Protein AF-A0A401QBH9-F1 (afdb_monomer_lite)

Organism: Scyliorhinus torazame (NCBI:txid75743)

Secondary structure (DSSP, 8-state):
--TT-BGGG---SEEEEEEPS-GGG-S--EEEESEEETTSBHHHHHHHTTSS-TT-EEEEEEEEPPPS-B---EETTEEEE-BS--S-EEEEEE----------S------------------------------------------PPPP------PPPPP-----------

pLDDT: mean 71.79, std 22.43, range [34.91, 95.56]

Foldseek 3Di:
DELQDFQLVDPDQKDKDWYAAQSLPDPFAWAADQKTARSGGPQLNCQQNVLDASNIGIKIKGKDAWDQWGPWDGGNNHTHHIDGTHGIIMGIHHPPPPPDVPVPPPPPDPPDPDDDDDDDDDDDDDDDDDDDDDDDDDDDDDDDDDDDDPDDDDDPPDDDDDDDDDDDDDDDD

Ra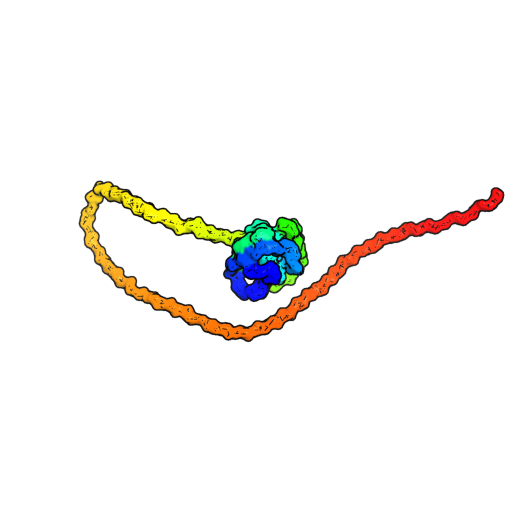dius of gyration: 31.2 Å; chains: 1; bounding box: 127×42×73 Å

InterPro domains:
  IPR004043 LCCL domain [PF03815] (1-90)
  IPR004043 LCCL domain [PS50820] (1-90)
  IPR004043 LCCL domain [SM00603] (1-81)
  IPR036609 LCCL domain superfamily [G3DSA:2.170.130.20] (1-94)
  IPR036609 LCCL domain superfamily [SSF69848] (1-93)
  IPR051957 Cysteine-rich secretory LCCL domain-containing protein [PTHR31331] (1-99)

Sequence (173 aa):
IDCDTRAGKIKVSEFVARCPPGCLGTKQAVWGTDIYASVSSVCGAAIHSGVIDNSGGKIHVRKVPSSSSYKGTFSYGLRSLSLPRWRESFVVSGTKQQKGITYPSILEFLPSRTSRIRTGHFLSPRLRGQQSAFRGPAMSEFPNRDYSPPHAGGHHQKPAIAVQRMGSLGASL

Structure (mmCIF, N/CA/C/O backbone):
data_AF-A0A401QBH9-F1
#
_entry.id   AF-A0A401QBH9-F1
#
loop_
_atom_site.group_PDB
_atom_site.id
_atom_site.type_symbol
_atom_site.label_atom_id
_atom_site.label_alt_id
_atom_site.label_comp_id
_atom_site.label_asym_id
_atom_site.label_entity_id
_atom_site.label_seq_id
_atom_site.pdbx_PDB_ins_code
_atom_site.Cartn_x
_atom_site.Cartn_y
_atom_site.Cartn_z
_atom_site.occupancy
_atom_site.B_iso_or_equiv
_atom_site.auth_seq_id
_atom_site.auth_comp_id
_atom_site.auth_asym_id
_atom_site.auth_atom_id
_atom_site.pdbx_PDB_model_num
ATOM 1 N N . ILE A 1 1 ? -0.403 1.279 12.012 1.00 91.75 1 ILE A N 1
ATOM 2 C CA . ILE A 1 1 ? 0.551 0.250 11.543 1.00 91.75 1 ILE A CA 1
ATOM 3 C C . ILE A 1 1 ? 1.807 0.962 11.085 1.00 91.75 1 ILE A C 1
ATOM 5 O O . ILE A 1 1 ? 1.685 2.089 10.623 1.00 91.75 1 ILE A O 1
ATOM 9 N N . ASP A 1 2 ? 2.969 0.337 11.203 1.00 91.44 2 ASP A N 1
ATOM 10 C CA . ASP A 1 2 ? 4.231 0.924 10.742 1.00 91.44 2 ASP A CA 1
ATOM 11 C C . ASP A 1 2 ? 4.465 0.657 9.255 1.00 91.44 2 ASP A C 1
ATOM 13 O O . ASP A 1 2 ? 3.875 -0.273 8.692 1.00 91.44 2 ASP A O 1
ATOM 17 N N . CYS A 1 3 ? 5.356 1.424 8.623 1.00 90.88 3 CYS A N 1
ATOM 18 C CA . CYS A 1 3 ? 5.686 1.241 7.208 1.00 90.88 3 CYS A CA 1
ATOM 19 C C . CYS A 1 3 ? 6.247 -0.157 6.895 1.00 90.88 3 CYS A C 1
ATOM 21 O O . CYS A 1 3 ? 6.076 -0.649 5.782 1.00 90.88 3 CYS A O 1
ATOM 23 N N . ASP A 1 4 ? 6.872 -0.827 7.868 1.00 89.75 4 ASP A N 1
ATOM 24 C CA . ASP A 1 4 ? 7.396 -2.185 7.703 1.00 89.75 4 ASP A CA 1
ATOM 25 C C . ASP A 1 4 ? 6.338 -3.289 7.887 1.00 89.75 4 ASP A C 1
ATOM 27 O O . ASP A 1 4 ? 6.615 -4.483 7.730 1.00 89.75 4 ASP A O 1
ATOM 31 N N . THR A 1 5 ? 5.102 -2.915 8.229 1.00 91.94 5 THR A N 1
ATOM 32 C CA . THR A 1 5 ? 4.021 -3.875 8.460 1.00 91.94 5 THR A CA 1
ATOM 33 C C . THR A 1 5 ? 3.580 -4.509 7.144 1.00 91.94 5 THR A C 1
ATOM 35 O O . THR A 1 5 ? 3.066 -3.841 6.245 1.00 91.94 5 THR A O 1
ATOM 38 N N . ARG A 1 6 ? 3.739 -5.832 7.053 1.00 92.81 6 ARG A N 1
ATOM 39 C CA . ARG A 1 6 ? 3.281 -6.650 5.921 1.00 92.81 6 ARG A CA 1
ATOM 40 C C . ARG A 1 6 ? 1.833 -7.088 6.107 1.00 92.81 6 ARG A C 1
ATOM 42 O O . ARG A 1 6 ? 1.427 -7.404 7.227 1.00 92.81 6 ARG A O 1
ATOM 49 N N . ALA A 1 7 ? 1.081 -7.203 5.015 1.00 91.88 7 ALA A N 1
ATOM 50 C CA . ALA A 1 7 ? -0.318 -7.637 5.070 1.00 91.88 7 ALA A CA 1
ATOM 51 C C . ALA A 1 7 ? -0.479 -9.069 5.616 1.00 91.88 7 ALA A C 1
ATOM 53 O O . ALA A 1 7 ? -1.456 -9.370 6.296 1.00 91.88 7 ALA A O 1
ATOM 54 N N . GLY A 1 8 ? 0.504 -9.944 5.385 1.00 89.69 8 GLY A N 1
ATOM 55 C CA . GLY A 1 8 ? 0.504 -11.327 5.864 1.00 89.69 8 GLY A CA 1
ATOM 56 C C . GLY A 1 8 ? 0.585 -11.460 7.387 1.00 89.69 8 GLY A C 1
ATOM 57 O O . GLY A 1 8 ? 0.176 -12.484 7.922 1.00 89.69 8 GLY A O 1
ATOM 58 N N . LYS A 1 9 ? 1.048 -10.422 8.106 1.00 90.56 9 LYS A N 1
ATOM 59 C CA . LYS A 1 9 ? 1.027 -10.409 9.581 1.00 90.56 9 LYS A CA 1
ATOM 60 C C . LYS A 1 9 ? -0.382 -10.206 10.145 1.00 90.56 9 LYS A C 1
ATOM 62 O O . LYS A 1 9 ? -0.630 -10.513 11.307 1.00 90.56 9 LYS A O 1
ATOM 67 N N . ILE A 1 10 ? -1.305 -9.683 9.343 1.00 91.38 10 ILE A N 1
ATOM 68 C CA . ILE A 1 10 ? -2.652 -9.319 9.773 1.00 91.38 10 ILE A CA 1
ATOM 69 C C . ILE A 1 10 ? -3.586 -10.458 9.379 1.00 91.38 10 ILE A C 1
ATOM 71 O O . ILE A 1 10 ? -3.659 -10.823 8.211 1.00 91.38 10 ILE A O 1
ATOM 75 N N . LYS A 1 11 ? -4.291 -11.056 10.344 1.00 89.38 11 LYS A N 1
ATOM 76 C CA . LYS A 1 11 ? -5.195 -12.194 10.082 1.00 89.38 11 LYS A CA 1
ATOM 77 C C . LYS A 1 11 ? -6.577 -11.769 9.576 1.00 89.38 11 LYS A C 1
ATOM 79 O O . LYS A 1 11 ? -7.287 -12.583 9.000 1.00 89.38 11 LYS A O 1
ATOM 84 N N . VAL A 1 12 ? -6.942 -10.505 9.772 1.00 91.75 12 VAL A N 1
ATOM 85 C CA . VAL A 1 12 ? -8.239 -9.959 9.361 1.00 91.75 12 VAL A CA 1
ATOM 86 C C . VAL A 1 12 ? -8.312 -9.875 7.834 1.00 91.75 12 VAL A C 1
ATOM 88 O O . VAL A 1 12 ? -7.351 -9.455 7.185 1.00 91.75 12 VAL A O 1
ATOM 91 N N . SER A 1 13 ? -9.442 -10.292 7.260 1.00 90.56 13 SER A N 1
ATOM 92 C CA . SER A 1 13 ? -9.688 -10.265 5.815 1.00 90.56 13 SER A CA 1
ATOM 93 C C . SER A 1 13 ? -9.885 -8.851 5.278 1.00 90.56 13 SER A C 1
ATOM 95 O O . SER A 1 13 ? -9.496 -8.576 4.154 1.00 90.56 13 SER A O 1
ATOM 97 N N . GLU A 1 14 ? -10.453 -7.944 6.059 1.00 94.00 14 GLU A N 1
ATOM 98 C CA . GLU A 1 14 ? -10.733 -6.574 5.644 1.00 94.00 14 GLU A CA 1
ATOM 99 C C . GLU A 1 14 ? -10.583 -5.645 6.845 1.00 94.00 14 GLU A C 1
ATOM 101 O O . GLU A 1 14 ? -11.146 -5.898 7.910 1.00 94.00 14 GLU A O 1
ATOM 106 N N . PHE A 1 15 ? -9.757 -4.611 6.717 1.00 93.75 15 PHE A N 1
ATOM 107 C CA . PHE A 1 15 ? -9.470 -3.703 7.820 1.00 93.75 15 PHE A CA 1
ATOM 108 C C . PHE A 1 15 ? -9.062 -2.318 7.323 1.00 93.75 15 PHE A C 1
ATOM 110 O O . PHE A 1 15 ? -8.496 -2.140 6.243 1.00 93.75 15 PHE A O 1
ATOM 117 N N . VAL A 1 16 ? -9.318 -1.318 8.163 1.00 93.81 16 VAL A N 1
ATOM 118 C CA . VAL A 1 16 ? -8.812 0.039 7.963 1.00 93.81 16 VAL A CA 1
ATOM 119 C C . VAL A 1 16 ? -7.500 0.180 8.715 1.00 93.81 16 VAL A C 1
ATOM 121 O O . VAL A 1 16 ? -7.422 -0.090 9.913 1.00 93.81 16 VAL A O 1
ATOM 124 N N . ALA A 1 17 ? -6.471 0.639 8.016 1.00 93.44 17 ALA A N 1
ATOM 125 C CA . ALA A 1 17 ? -5.169 0.905 8.593 1.00 93.44 17 ALA A CA 1
ATOM 126 C C . ALA A 1 17 ? -4.824 2.387 8.485 1.00 93.44 17 ALA A C 1
ATOM 128 O O . ALA A 1 17 ? -5.291 3.092 7.593 1.00 93.44 17 ALA A O 1
ATOM 129 N N . ARG A 1 18 ? -3.977 2.862 9.397 1.00 94.44 18 ARG A N 1
ATOM 130 C CA . ARG A 1 18 ? -3.378 4.193 9.316 1.00 94.44 18 ARG A CA 1
ATOM 131 C C . ARG A 1 18 ? -1.875 4.052 9.142 1.00 94.44 18 ARG A C 1
ATOM 133 O O . ARG A 1 18 ? -1.235 3.403 9.975 1.00 94.44 18 ARG A O 1
ATOM 140 N N . CYS A 1 19 ? -1.369 4.651 8.072 1.00 93.75 19 CYS A N 1
ATOM 141 C CA . CYS A 1 19 ? 0.040 4.697 7.715 1.00 93.75 19 CYS A CA 1
ATOM 142 C C . CYS A 1 19 ? 0.670 6.014 8.182 1.00 93.75 19 CYS A C 1
ATOM 144 O O . CYS A 1 19 ? 0.043 7.066 7.998 1.00 93.75 19 CYS A O 1
ATOM 146 N N . PRO A 1 20 ? 1.869 5.973 8.787 1.00 94.31 20 PRO A N 1
ATOM 147 C CA . PRO A 1 20 ? 2.629 7.169 9.118 1.00 94.31 20 PRO A CA 1
ATOM 148 C C . PRO A 1 20 ? 3.201 7.830 7.848 1.00 94.31 20 PRO A C 1
ATOM 150 O O . PRO A 1 20 ? 3.248 7.192 6.791 1.00 94.31 20 PRO A O 1
ATOM 153 N N . PRO A 1 21 ? 3.627 9.101 7.933 1.00 92.31 21 PRO A N 1
ATOM 154 C CA . PRO A 1 21 ? 4.395 9.744 6.872 1.00 92.31 21 PRO A CA 1
ATOM 155 C C . PRO A 1 21 ? 5.783 9.1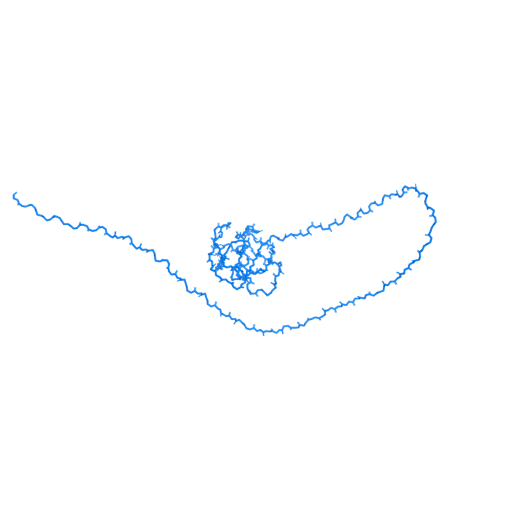02 6.711 1.00 92.31 21 PRO A C 1
ATOM 157 O O . PRO A 1 21 ? 6.325 8.529 7.655 1.00 92.31 21 PRO A O 1
ATOM 160 N N . GLY A 1 22 ? 6.388 9.243 5.529 1.00 90.31 22 GLY A N 1
ATOM 161 C CA . GLY A 1 22 ? 7.778 8.849 5.271 1.00 90.31 22 GLY A CA 1
ATOM 162 C C . GLY A 1 22 ? 7.985 7.397 4.829 1.00 90.31 22 GLY A C 1
ATOM 163 O O . GLY A 1 22 ? 9.103 6.894 4.913 1.00 90.31 22 GLY A O 1
ATOM 164 N N . CYS A 1 23 ? 6.949 6.702 4.348 1.00 89.44 23 CYS A N 1
ATOM 165 C CA . CYS A 1 23 ? 7.070 5.289 3.975 1.00 89.44 23 CYS A CA 1
ATOM 166 C C . CYS A 1 23 ? 7.723 5.023 2.601 1.00 89.44 23 CYS A C 1
ATOM 168 O O . CYS A 1 23 ? 8.045 3.869 2.307 1.00 89.44 23 CYS A O 1
ATOM 170 N N . LEU A 1 24 ? 7.939 6.047 1.765 1.00 85.25 24 LEU A N 1
ATOM 171 C CA . LEU A 1 24 ? 8.422 5.887 0.383 1.00 85.25 24 LEU A CA 1
ATOM 172 C C . LEU A 1 24 ? 9.858 5.330 0.281 1.00 85.25 24 LEU A C 1
ATOM 174 O O . LEU A 1 24 ? 10.188 4.656 -0.688 1.00 85.25 24 LEU A O 1
ATOM 178 N N . GLY A 1 25 ? 10.701 5.562 1.292 1.00 74.62 25 GLY A N 1
ATOM 179 C CA . GLY A 1 25 ? 12.097 5.098 1.336 1.00 74.62 25 GLY A CA 1
ATOM 180 C C . GLY A 1 25 ? 12.340 3.869 2.219 1.00 74.62 25 GLY A C 1
ATOM 181 O O . GLY A 1 25 ? 13.471 3.626 2.637 1.00 74.62 25 GLY A O 1
ATOM 182 N N . THR A 1 26 ? 11.291 3.136 2.590 1.00 76.44 26 THR A N 1
ATOM 183 C CA . THR A 1 26 ? 11.414 2.049 3.574 1.00 76.44 26 THR A CA 1
ATOM 184 C C . THR A 1 26 ? 12.009 0.783 2.967 1.00 76.44 26 THR A C 1
ATOM 186 O O . THR A 1 26 ? 11.910 0.533 1.769 1.00 76.44 26 THR A O 1
ATOM 189 N N . LYS A 1 27 ? 12.657 -0.038 3.804 1.00 74.00 27 LYS A N 1
ATOM 190 C CA . LYS A 1 27 ? 13.385 -1.237 3.354 1.00 74.00 27 LYS A CA 1
ATOM 191 C C . LYS A 1 27 ? 12.468 -2.378 2.891 1.00 74.00 27 LYS A C 1
ATOM 193 O O . LYS A 1 27 ? 12.969 -3.367 2.358 1.00 74.00 27 LYS A O 1
ATOM 198 N N . GLN A 1 28 ? 11.152 -2.291 3.105 1.00 82.50 28 GLN A N 1
ATOM 199 C CA . GLN A 1 28 ? 10.234 -3.332 2.645 1.00 82.50 28 GLN A CA 1
ATOM 200 C C . GLN A 1 28 ? 9.917 -3.171 1.164 1.00 82.50 28 GLN A C 1
ATOM 202 O O . GLN A 1 28 ? 9.404 -2.143 0.729 1.00 82.50 28 GLN A O 1
ATOM 207 N N . ALA A 1 29 ? 10.133 -4.241 0.409 1.00 88.00 29 ALA A N 1
ATOM 208 C CA . ALA A 1 29 ? 9.699 -4.299 -0.973 1.00 88.00 29 ALA A CA 1
ATOM 209 C C . ALA A 1 29 ? 8.166 -4.414 -1.087 1.00 88.00 29 ALA A C 1
ATOM 211 O O . ALA A 1 29 ? 7.456 -4.869 -0.182 1.00 88.00 29 ALA A O 1
ATOM 212 N N . VAL A 1 30 ? 7.666 -3.979 -2.239 1.00 93.50 30 VAL A N 1
ATOM 213 C CA . VAL A 1 30 ? 6.272 -4.114 -2.662 1.00 93.50 30 VAL A CA 1
ATOM 214 C C . VAL A 1 30 ? 6.256 -5.063 -3.855 1.00 93.50 30 VAL A C 1
ATOM 216 O O . VAL A 1 30 ? 7.077 -4.921 -4.757 1.00 93.50 30 VAL A O 1
ATOM 219 N N . TRP A 1 31 ? 5.347 -6.035 -3.869 1.00 93.75 31 TRP A N 1
ATOM 220 C CA . TRP A 1 31 ? 5.226 -7.012 -4.950 1.00 93.75 31 TRP A CA 1
ATOM 221 C C . TRP A 1 31 ? 3.828 -6.969 -5.559 1.00 93.75 31 TRP A C 1
ATOM 223 O O . TRP A 1 31 ? 2.835 -7.178 -4.856 1.00 93.75 31 TRP A O 1
ATOM 233 N N . GLY A 1 32 ? 3.772 -6.755 -6.872 1.00 93.06 32 GLY A N 1
ATOM 234 C CA . GLY A 1 32 ? 2.531 -6.615 -7.630 1.00 93.06 32 GLY A CA 1
ATOM 235 C C . GLY A 1 32 ? 2.054 -5.177 -7.825 1.00 93.06 32 GLY A C 1
ATOM 236 O O . GLY A 1 32 ? 2.599 -4.233 -7.257 1.00 93.06 32 GLY A O 1
ATOM 237 N N . THR A 1 33 ? 1.020 -5.055 -8.654 1.00 93.75 33 THR A N 1
ATOM 238 C CA . THR A 1 33 ? 0.350 -3.816 -9.067 1.00 93.75 33 THR A CA 1
ATOM 239 C C . THR A 1 33 ? -1.143 -4.093 -9.064 1.00 93.75 33 THR A C 1
ATOM 241 O O . THR A 1 33 ? -1.543 -5.160 -9.533 1.00 93.75 33 THR A O 1
ATOM 244 N N . ASP A 1 34 ? -1.940 -3.172 -8.516 1.00 91.38 34 ASP A N 1
ATOM 245 C CA . ASP A 1 34 ? -3.379 -3.309 -8.214 1.00 91.38 34 ASP A CA 1
ATOM 246 C C . ASP A 1 34 ? -3.701 -4.404 -7.184 1.00 91.38 34 ASP A C 1
ATOM 248 O O . ASP A 1 34 ? -4.288 -4.143 -6.130 1.00 91.38 34 ASP A O 1
ATOM 252 N N . ILE A 1 35 ? -3.261 -5.629 -7.461 1.00 94.19 35 ILE A N 1
ATOM 253 C CA . ILE A 1 35 ? -3.270 -6.774 -6.563 1.00 94.19 35 ILE A CA 1
ATOM 254 C C . ILE A 1 35 ? -1.850 -6.965 -6.032 1.00 94.19 35 ILE A C 1
ATOM 256 O O . ILE A 1 35 ? -0.913 -7.232 -6.786 1.00 94.19 35 ILE A O 1
ATOM 260 N N . TYR A 1 36 ? -1.702 -6.871 -4.716 1.00 94.75 36 TYR A N 1
ATOM 261 C CA . TYR A 1 36 ? -0.421 -6.979 -4.029 1.00 94.75 36 TYR A CA 1
ATOM 262 C C . TYR A 1 36 ? -0.308 -8.316 -3.301 1.00 94.75 36 TYR A C 1
ATOM 264 O O . TYR A 1 36 ? -1.274 -8.814 -2.720 1.00 94.75 36 TYR A O 1
ATOM 272 N N . ALA A 1 37 ? 0.880 -8.914 -3.301 1.00 95.06 37 ALA A N 1
ATOM 273 C CA . ALA A 1 37 ? 1.132 -10.139 -2.542 1.00 95.06 37 ALA A CA 1
ATOM 274 C C . ALA A 1 37 ? 1.197 -9.831 -1.040 1.00 95.06 37 ALA A C 1
ATOM 276 O O . ALA A 1 37 ? 1.779 -8.817 -0.662 1.00 95.06 37 ALA A O 1
ATOM 277 N N . SER A 1 38 ? 0.688 -10.710 -0.168 1.00 93.88 38 SER A N 1
ATOM 278 C CA . SER A 1 38 ? 0.612 -10.463 1.287 1.00 93.88 38 SER A CA 1
ATOM 279 C C . SER A 1 38 ? 1.957 -10.214 1.983 1.00 93.88 38 SER A C 1
ATOM 281 O O . SER A 1 38 ? 1.997 -9.659 3.080 1.00 93.88 38 SER A O 1
ATOM 283 N N . VAL A 1 39 ? 3.069 -10.578 1.346 1.00 91.62 39 VAL A N 1
ATOM 284 C CA . VAL A 1 39 ? 4.428 -10.263 1.810 1.00 91.62 39 VAL A CA 1
ATOM 285 C C . VAL A 1 39 ? 4.799 -8.782 1.651 1.00 91.62 39 VAL A C 1
ATOM 287 O O . VAL A 1 39 ? 5.708 -8.312 2.330 1.00 91.62 39 VAL A O 1
ATOM 290 N N . SER A 1 40 ? 4.071 -8.028 0.826 1.00 93.19 40 SER A N 1
ATOM 291 C CA . SER A 1 40 ? 4.292 -6.596 0.597 1.00 93.19 40 SER A CA 1
ATOM 292 C C . SER A 1 40 ? 3.974 -5.748 1.826 1.00 93.19 40 SER A C 1
ATOM 294 O O . SER A 1 40 ? 3.066 -6.068 2.604 1.00 93.19 40 SER A O 1
ATOM 296 N N . SER A 1 41 ? 4.683 -4.623 1.962 1.00 93.62 41 SER A N 1
ATOM 297 C CA . SER A 1 41 ? 4.301 -3.563 2.902 1.00 93.62 41 SER A CA 1
ATOM 298 C C . SER A 1 41 ? 2.924 -3.003 2.548 1.00 93.62 41 SER A C 1
ATOM 300 O O . SER A 1 41 ? 2.661 -2.650 1.398 1.00 93.62 41 SER A O 1
ATOM 302 N N . VAL A 1 42 ? 2.057 -2.884 3.556 1.00 94.62 42 VAL A N 1
ATOM 303 C CA . VAL A 1 42 ? 0.705 -2.336 3.395 1.00 94.62 42 VAL A CA 1
ATOM 304 C C . VAL A 1 42 ? 0.758 -0.856 2.997 1.00 94.62 42 VAL A C 1
ATOM 306 O O . VAL A 1 42 ? 0.056 -0.434 2.082 1.00 94.62 42 VAL A O 1
ATOM 309 N N . CYS A 1 43 ? 1.609 -0.071 3.661 1.00 94.38 43 CYS A N 1
ATOM 310 C CA . CYS A 1 43 ? 1.737 1.361 3.392 1.00 94.38 43 CYS A CA 1
ATOM 311 C C . CYS A 1 43 ? 2.464 1.634 2.074 1.00 94.38 43 CYS A C 1
ATOM 313 O O . CYS A 1 43 ? 2.053 2.517 1.326 1.00 94.38 43 CYS A O 1
ATOM 315 N N . GLY A 1 44 ? 3.489 0.837 1.752 1.00 94.00 44 GLY A N 1
ATOM 316 C CA . GLY A 1 44 ? 4.162 0.914 0.455 1.00 94.00 44 GLY A CA 1
ATOM 317 C C . GLY A 1 44 ? 3.212 0.600 -0.702 1.00 94.00 44 GLY A C 1
ATOM 318 O O . GLY A 1 44 ? 3.170 1.344 -1.676 1.00 94.00 44 GLY A O 1
ATOM 319 N N . ALA A 1 45 ? 2.386 -0.443 -0.574 1.00 94.81 45 ALA A N 1
ATOM 320 C CA . ALA A 1 45 ? 1.365 -0.768 -1.571 1.00 94.81 45 ALA A CA 1
ATOM 321 C C . ALA A 1 45 ? 0.346 0.369 -1.748 1.00 94.81 45 ALA A C 1
ATOM 323 O O . ALA A 1 45 ? -0.017 0.703 -2.873 1.00 94.81 45 ALA A O 1
ATOM 324 N N . ALA A 1 46 ? -0.076 1.001 -0.650 1.00 94.94 46 ALA A N 1
ATOM 325 C CA . ALA A 1 46 ? -1.019 2.110 -0.702 1.00 94.94 46 ALA A CA 1
ATOM 326 C C . ALA A 1 46 ? -0.467 3.329 -1.456 1.00 94.94 46 ALA A C 1
ATOM 328 O O . ALA A 1 46 ? -1.166 3.884 -2.306 1.00 94.94 46 ALA A O 1
ATOM 329 N N . ILE A 1 47 ? 0.790 3.699 -1.194 1.00 94.38 47 ILE A N 1
ATOM 330 C CA . ILE A 1 47 ? 1.465 4.785 -1.914 1.00 94.38 47 ILE A CA 1
ATOM 331 C C . ILE A 1 47 ? 1.690 4.397 -3.377 1.00 94.38 47 ILE A C 1
ATOM 333 O O . ILE A 1 47 ? 1.389 5.183 -4.265 1.00 94.38 47 ILE A O 1
ATOM 337 N N . HIS A 1 48 ? 2.127 3.164 -3.652 1.00 94.69 48 HIS A N 1
ATOM 338 C CA . HIS A 1 48 ? 2.307 2.669 -5.021 1.00 94.69 48 HIS A CA 1
ATOM 339 C C . HIS A 1 48 ? 1.004 2.706 -5.838 1.00 94.69 48 HIS A C 1
ATOM 341 O O . HIS A 1 48 ? 1.039 2.990 -7.029 1.00 94.69 48 HIS A O 1
ATOM 347 N N . SER A 1 49 ? -0.151 2.455 -5.211 1.00 93.56 49 SER A N 1
ATOM 348 C CA . SER A 1 49 ? -1.469 2.600 -5.851 1.00 93.56 49 SER A CA 1
ATOM 349 C C . SER A 1 49 ? -1.981 4.044 -5.946 1.00 93.56 49 SER A C 1
ATOM 351 O O . SER A 1 49 ? -3.056 4.260 -6.495 1.00 93.56 49 SER A O 1
ATOM 353 N N . GLY A 1 50 ? -1.273 5.023 -5.374 1.00 93.19 50 GLY A N 1
ATOM 354 C CA . GLY A 1 50 ? -1.720 6.418 -5.317 1.00 93.19 50 GLY A CA 1
ATOM 355 C C . GLY A 1 50 ? -2.913 6.663 -4.387 1.00 93.19 50 GLY A C 1
ATOM 356 O O . GLY A 1 50 ? -3.573 7.691 -4.490 1.00 93.19 50 GLY A O 1
ATOM 357 N N . VAL A 1 51 ? -3.225 5.725 -3.486 1.00 94.31 51 VAL A N 1
ATOM 358 C CA . VAL A 1 51 ? -4.330 5.869 -2.520 1.00 94.31 51 VAL A CA 1
ATOM 359 C C . VAL A 1 51 ? -3.987 6.895 -1.437 1.00 94.31 51 VAL A C 1
ATOM 361 O O . VAL A 1 51 ? -4.871 7.587 -0.932 1.00 94.31 51 VAL A O 1
ATOM 364 N N . ILE A 1 52 ? -2.711 6.959 -1.061 1.00 93.44 52 ILE A N 1
ATOM 365 C CA . ILE A 1 52 ? -2.141 7.948 -0.143 1.00 93.44 52 ILE A CA 1
ATOM 366 C C . ILE A 1 52 ? -0.788 8.408 -0.681 1.00 93.44 52 ILE A C 1
ATOM 368 O O . ILE A 1 52 ? -0.127 7.669 -1.404 1.00 93.44 52 ILE A O 1
ATOM 372 N N . ASP A 1 53 ? -0.346 9.586 -0.260 1.00 92.25 53 ASP A N 1
ATOM 373 C CA . ASP A 1 53 ? 0.997 10.084 -0.546 1.00 92.25 53 ASP A CA 1
ATOM 374 C C . ASP A 1 53 ? 1.996 9.687 0.554 1.00 92.25 53 ASP A C 1
ATOM 376 O O . ASP A 1 53 ? 1.657 9.071 1.570 1.00 92.25 53 ASP A O 1
ATOM 380 N N . ASN A 1 54 ? 3.251 10.120 0.406 1.00 92.25 54 ASN A N 1
ATOM 381 C CA . ASN A 1 54 ? 4.284 9.970 1.436 1.00 92.25 54 ASN A CA 1
ATOM 382 C C . ASN A 1 54 ? 3.979 10.745 2.741 1.00 92.25 54 ASN A C 1
ATOM 384 O O . ASN A 1 54 ? 4.702 10.602 3.724 1.00 92.25 54 ASN A O 1
ATOM 388 N N . SER A 1 55 ? 2.914 11.549 2.784 1.00 91.88 55 SER A N 1
ATOM 389 C CA . SER A 1 55 ? 2.380 12.162 4.008 1.00 91.88 55 SER A CA 1
ATOM 390 C C . SER A 1 55 ? 1.637 11.162 4.911 1.00 91.88 55 SER A C 1
ATOM 392 O O . SER A 1 55 ? 1.337 11.473 6.065 1.00 91.88 55 SER A O 1
ATOM 394 N N . GLY A 1 56 ? 1.376 9.946 4.421 1.00 91.50 56 GLY A N 1
ATOM 395 C CA . GLY A 1 56 ? 0.617 8.928 5.137 1.00 91.50 56 GLY A CA 1
ATOM 396 C C . GLY A 1 56 ? -0.893 9.157 5.045 1.00 91.50 56 GLY A C 1
ATOM 397 O O . GLY A 1 56 ? -1.386 9.992 4.291 1.00 91.50 56 GLY A O 1
ATOM 398 N N . GLY A 1 57 ? -1.668 8.385 5.808 1.00 93.44 57 GLY A N 1
ATOM 399 C CA . GLY A 1 57 ? -3.127 8.486 5.753 1.00 93.44 57 GLY A CA 1
ATOM 400 C C . GLY A 1 57 ? -3.866 7.238 6.212 1.00 93.44 57 GLY A C 1
ATOM 401 O O . GLY A 1 57 ? -3.264 6.253 6.644 1.00 93.44 57 GLY A O 1
ATOM 402 N N . LYS A 1 58 ? -5.200 7.299 6.150 1.00 94.44 58 LYS A N 1
ATOM 403 C CA . LYS A 1 58 ? -6.068 6.142 6.390 1.00 94.44 58 LYS A CA 1
ATOM 404 C C . LYS A 1 58 ? -6.328 5.428 5.071 1.00 94.44 58 LYS A C 1
ATOM 406 O O . LYS A 1 58 ? -6.703 6.057 4.087 1.00 94.44 58 LYS A O 1
ATOM 411 N N . ILE A 1 59 ? -6.181 4.115 5.089 1.00 95.12 59 ILE A N 1
ATOM 412 C CA . ILE A 1 59 ? -6.342 3.248 3.927 1.00 95.12 59 ILE A CA 1
ATOM 413 C C . ILE A 1 59 ? -7.242 2.081 4.284 1.00 95.12 59 ILE A C 1
ATOM 415 O O . ILE A 1 59 ? -7.310 1.657 5.439 1.00 95.12 59 ILE A O 1
ATOM 419 N N . HIS A 1 60 ? -7.932 1.566 3.282 1.00 95.12 60 HIS A N 1
ATOM 420 C CA . HIS A 1 60 ? -8.773 0.399 3.407 1.00 95.12 60 HIS A CA 1
ATOM 421 C C . HIS A 1 60 ? -8.102 -0.776 2.697 1.00 95.12 60 HIS A C 1
ATOM 423 O O . HIS A 1 60 ? -7.750 -0.678 1.522 1.00 95.12 60 HIS A O 1
ATOM 429 N N . VAL A 1 61 ? -7.891 -1.872 3.421 1.00 95.56 61 VAL A N 1
ATOM 430 C CA . VAL A 1 61 ? -7.151 -3.038 2.939 1.00 95.56 61 VAL A CA 1
ATOM 431 C C . VAL A 1 61 ? -8.073 -4.238 2.969 1.00 95.56 61 VAL A C 1
ATOM 433 O O . VAL A 1 61 ? -8.675 -4.534 3.999 1.00 95.56 61 VAL A O 1
ATOM 436 N N . ARG A 1 62 ? -8.142 -4.957 1.850 1.00 95.19 62 ARG A N 1
ATOM 437 C CA . ARG A 1 62 ? -8.950 -6.167 1.724 1.00 95.19 62 ARG A CA 1
ATOM 438 C C . ARG A 1 62 ? -8.108 -7.297 1.159 1.00 95.19 62 ARG A C 1
ATOM 440 O O . ARG A 1 62 ? -7.532 -7.175 0.081 1.00 95.19 62 ARG A O 1
ATOM 447 N N . LYS A 1 63 ? -8.038 -8.406 1.883 1.00 94.25 63 LYS A N 1
ATOM 448 C CA . LYS A 1 63 ? -7.458 -9.663 1.427 1.00 94.25 63 LYS A CA 1
ATOM 449 C C . LYS A 1 63 ? -8.332 -10.262 0.337 1.00 94.25 63 LYS A C 1
ATOM 451 O O . LYS A 1 63 ? -9.558 -10.264 0.427 1.00 94.25 63 LYS A O 1
ATOM 456 N N . VAL A 1 64 ? -7.681 -10.772 -0.696 1.00 94.38 64 VAL A N 1
ATOM 457 C CA . VAL A 1 64 ? -8.321 -11.395 -1.854 1.00 94.38 64 VAL A CA 1
ATOM 458 C C . VAL A 1 64 ? -7.630 -12.725 -2.164 1.00 94.38 64 VAL A C 1
ATOM 460 O O . VAL A 1 64 ? -6.517 -12.964 -1.677 1.00 94.38 64 VAL A O 1
ATOM 463 N N . PRO A 1 65 ? -8.267 -13.611 -2.950 1.00 91.44 65 PRO A N 1
ATOM 464 C CA . PRO A 1 65 ? -7.631 -14.842 -3.398 1.00 91.44 65 PRO A CA 1
ATOM 465 C C . PRO A 1 65 ? -6.274 -14.585 -4.067 1.00 91.44 65 PRO A C 1
ATOM 467 O O . PRO A 1 65 ? -6.019 -13.513 -4.628 1.00 91.44 65 PRO A O 1
ATOM 470 N N . SER A 1 66 ? -5.381 -15.568 -3.989 1.00 89.75 66 SER A N 1
ATOM 471 C CA . SER A 1 66 ?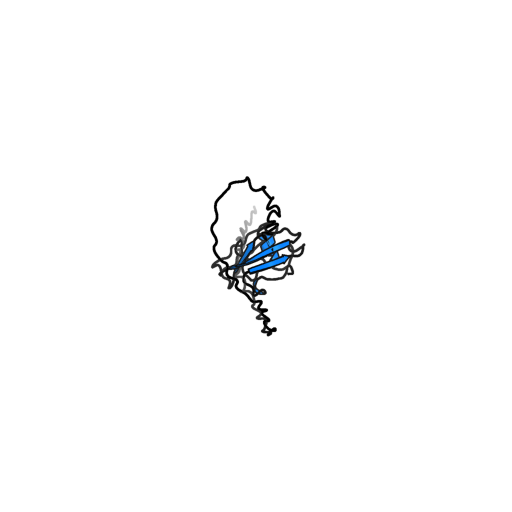 -4.060 -15.476 -4.608 1.00 89.75 66 SER A CA 1
ATOM 472 C C . SER A 1 66 ? -4.150 -15.279 -6.122 1.00 89.75 66 SER A C 1
ATOM 474 O O . SER A 1 66 ? -5.014 -15.847 -6.788 1.00 89.75 66 SER A O 1
ATOM 476 N N . SER A 1 67 ? -3.234 -14.473 -6.663 1.00 87.38 67 SER A N 1
ATOM 477 C CA . SER A 1 67 ? -3.044 -14.358 -8.109 1.00 87.38 67 SER A CA 1
ATOM 478 C C . SER A 1 67 ? -2.032 -15.399 -8.587 1.00 87.38 67 SER A C 1
ATOM 480 O O . SER A 1 67 ? -1.134 -15.810 -7.846 1.00 87.38 67 SER A O 1
ATOM 482 N N . SER A 1 68 ? -2.170 -15.831 -9.839 1.00 87.19 68 SER A N 1
ATOM 483 C CA . SER A 1 68 ? -1.229 -16.742 -10.498 1.00 87.19 68 SER A CA 1
ATOM 484 C C . SER A 1 68 ? 0.091 -16.070 -10.888 1.00 87.19 68 SER A C 1
ATOM 486 O O . SER A 1 68 ? 1.081 -16.779 -11.050 1.00 87.19 68 SER A O 1
ATOM 488 N N . SER A 1 69 ? 0.077 -14.743 -11.056 1.00 89.25 69 SER A N 1
ATOM 489 C CA . SER A 1 69 ? 1.206 -13.882 -11.422 1.00 89.25 69 SER A CA 1
ATOM 490 C C . SER A 1 69 ? 0.983 -12.464 -10.891 1.00 89.25 69 SER A C 1
ATOM 492 O O . SER A 1 69 ? -0.139 -11.950 -10.933 1.00 89.25 69 SER A O 1
ATOM 494 N N . TYR A 1 70 ? 2.046 -11.826 -10.403 1.00 92.06 70 TYR A N 1
ATOM 495 C CA . TYR A 1 70 ? 2.073 -10.423 -9.994 1.00 92.06 70 TYR A CA 1
ATOM 496 C C . TYR A 1 70 ? 3.068 -9.666 -10.871 1.00 92.06 70 TYR A C 1
ATOM 498 O O . TYR A 1 70 ? 4.245 -10.026 -10.947 1.00 92.06 70 TYR A O 1
ATOM 506 N N . LYS A 1 71 ? 2.607 -8.584 -11.499 1.00 93.00 71 LYS A N 1
ATOM 507 C CA . LYS A 1 71 ? 3.442 -7.696 -12.310 1.00 93.00 71 LYS A CA 1
ATOM 508 C C . LYS A 1 71 ? 3.951 -6.537 -11.454 1.00 93.00 71 LYS A C 1
ATOM 510 O O . LYS A 1 71 ? 3.148 -5.856 -10.822 1.00 93.00 71 LYS A O 1
ATOM 515 N N . GLY A 1 72 ? 5.261 -6.315 -11.442 1.00 92.62 72 GLY A N 1
ATOM 516 C CA . GLY A 1 72 ? 5.869 -5.123 -10.854 1.00 92.62 72 GLY A CA 1
ATOM 517 C C . GLY A 1 72 ? 5.870 -3.946 -11.829 1.00 92.62 72 GLY A C 1
ATOM 518 O O . GLY A 1 72 ? 6.134 -4.120 -13.021 1.00 92.62 72 GLY A O 1
ATOM 519 N N . THR A 1 73 ? 5.595 -2.751 -11.319 1.00 93.38 73 THR A N 1
ATOM 520 C CA . THR A 1 73 ? 5.657 -1.469 -12.029 1.00 93.38 73 THR A CA 1
ATOM 521 C C . THR A 1 73 ? 6.330 -0.401 -11.166 1.00 93.38 73 THR A C 1
ATOM 523 O O . THR A 1 73 ? 6.641 -0.609 -9.995 1.00 93.38 73 THR A O 1
ATOM 526 N N . PHE A 1 74 ? 6.597 0.764 -11.753 1.00 91.38 74 PHE A N 1
ATOM 527 C CA . PHE A 1 74 ? 7.024 1.946 -11.013 1.00 91.38 74 PHE A CA 1
ATOM 528 C C . PHE A 1 74 ? 5.896 2.973 -11.035 1.00 91.38 74 PHE A C 1
ATOM 530 O O . PHE A 1 74 ? 5.429 3.353 -12.109 1.00 91.38 74 PHE A O 1
ATOM 537 N N . SER A 1 75 ? 5.416 3.386 -9.867 1.00 90.25 75 SER A N 1
ATOM 538 C CA . SER A 1 75 ? 4.276 4.297 -9.736 1.00 90.25 75 SER A CA 1
ATOM 539 C C . SER A 1 75 ? 4.401 5.117 -8.454 1.00 90.25 75 SER A C 1
ATOM 541 O O . SER A 1 75 ? 4.860 4.609 -7.433 1.00 90.25 75 SER A O 1
ATOM 543 N N . TYR A 1 76 ? 4.039 6.404 -8.524 1.00 89.62 76 TYR A N 1
ATOM 544 C CA . TYR A 1 76 ? 4.068 7.346 -7.390 1.00 89.62 76 TYR A CA 1
ATOM 545 C C . TYR A 1 76 ? 5.397 7.346 -6.605 1.00 89.62 76 TYR A C 1
ATOM 547 O O . TYR A 1 76 ? 5.422 7.409 -5.379 1.00 89.62 76 TYR A O 1
ATOM 555 N N . GLY A 1 77 ? 6.524 7.235 -7.318 1.00 86.81 77 GLY A N 1
ATOM 556 C CA . GLY A 1 77 ? 7.865 7.230 -6.721 1.00 86.81 77 GLY A CA 1
ATOM 557 C C . GLY A 1 77 ? 8.272 5.918 -6.035 1.00 86.81 77 GLY A C 1
ATOM 558 O O . GLY A 1 77 ? 9.380 5.836 -5.510 1.00 86.81 77 GLY A O 1
ATOM 559 N N . LEU A 1 78 ? 7.426 4.883 -6.064 1.00 90.31 78 LEU A N 1
ATOM 560 C CA . LEU A 1 78 ? 7.708 3.549 -5.535 1.00 90.31 78 LEU A CA 1
ATOM 561 C C . LEU A 1 78 ? 7.837 2.519 -6.655 1.00 90.31 78 LEU A C 1
ATOM 563 O O . LEU A 1 78 ? 7.071 2.512 -7.618 1.00 90.31 78 LEU A O 1
ATOM 567 N N . ARG A 1 79 ? 8.799 1.603 -6.504 1.00 90.69 79 ARG A N 1
ATOM 568 C CA . ARG A 1 79 ? 8.991 0.470 -7.417 1.00 90.69 79 ARG A CA 1
ATOM 569 C C . ARG A 1 79 ? 8.453 -0.807 -6.793 1.00 90.69 79 ARG A C 1
ATOM 571 O O . ARG A 1 79 ? 8.982 -1.253 -5.775 1.00 90.69 79 ARG A O 1
ATOM 578 N N . SER A 1 80 ? 7.458 -1.414 -7.426 1.00 92.81 80 SER A N 1
ATOM 579 C CA . SER A 1 80 ? 7.041 -2.776 -7.119 1.00 92.81 80 SER A CA 1
ATOM 580 C C . SER A 1 80 ? 7.800 -3.798 -7.972 1.00 92.81 80 SER A C 1
ATOM 582 O O . SER A 1 80 ? 8.310 -3.504 -9.055 1.00 92.81 80 SER A O 1
ATOM 584 N N . LEU A 1 81 ? 7.915 -5.017 -7.452 1.00 92.94 81 LEU A N 1
ATOM 585 C CA . LEU A 1 81 ? 8.588 -6.142 -8.092 1.00 92.94 81 LEU A CA 1
ATOM 586 C C . LEU A 1 81 ? 7.570 -7.169 -8.587 1.00 92.94 81 LEU A C 1
ATOM 588 O O . LEU A 1 81 ? 6.496 -7.342 -8.006 1.00 92.94 81 LEU A O 1
ATOM 592 N N . SER A 1 82 ? 7.931 -7.877 -9.652 1.00 92.50 82 SER A N 1
ATOM 593 C CA . SER A 1 82 ? 7.148 -9.013 -10.129 1.00 92.50 82 SER A CA 1
ATOM 594 C C . SER A 1 82 ? 7.361 -10.226 -9.222 1.00 92.50 82 SER A C 1
ATOM 596 O O . SER A 1 82 ? 8.463 -10.455 -8.722 1.00 92.50 82 SER A O 1
ATOM 598 N N . LEU A 1 83 ? 6.311 -11.018 -9.022 1.00 89.88 83 LEU A N 1
ATOM 599 C CA . LEU A 1 83 ? 6.338 -12.242 -8.223 1.00 89.88 83 LEU A CA 1
ATOM 600 C C . LEU A 1 83 ? 5.511 -13.307 -8.955 1.00 89.88 83 LEU A C 1
ATOM 602 O O . LEU A 1 83 ? 4.422 -12.977 -9.417 1.00 89.88 83 LEU A O 1
ATOM 606 N N . PRO A 1 84 ? 5.985 -14.559 -9.089 1.00 86.94 84 PRO A N 1
ATOM 607 C CA . PRO A 1 84 ? 5.248 -15.590 -9.808 1.00 86.94 84 PRO A CA 1
ATOM 608 C C . PRO A 1 84 ? 3.982 -15.973 -9.039 1.00 86.94 84 PRO A C 1
ATOM 610 O O . PRO A 1 84 ? 2.913 -15.462 -9.322 1.00 86.94 84 PRO A O 1
ATOM 613 N N . ARG A 1 85 ? 4.068 -16.809 -8.004 1.00 87.25 85 ARG A N 1
ATOM 614 C CA . ARG A 1 85 ? 2.881 -17.252 -7.265 1.00 87.25 85 ARG A CA 1
ATOM 615 C C . ARG A 1 85 ? 3.052 -16.997 -5.777 1.00 87.25 85 ARG A C 1
ATOM 617 O O . ARG A 1 85 ? 4.128 -17.228 -5.229 1.00 87.25 85 ARG A O 1
ATOM 624 N N . TRP A 1 86 ? 1.989 -16.537 -5.121 1.00 90.00 86 TRP A N 1
ATOM 625 C CA . TRP A 1 86 ? 1.991 -16.278 -3.682 1.00 90.00 86 TRP A CA 1
ATOM 626 C C . TRP A 1 86 ? 0.730 -16.817 -3.010 1.00 90.00 86 TRP A C 1
ATOM 628 O O . TRP A 1 86 ? -0.278 -17.048 -3.670 1.00 90.00 86 TRP A O 1
ATOM 638 N N . ARG A 1 87 ? 0.794 -17.068 -1.696 1.00 88.12 87 ARG A N 1
ATOM 639 C CA . ARG A 1 87 ? -0.284 -17.756 -0.962 1.00 88.12 87 ARG A CA 1
ATOM 640 C C . ARG A 1 87 ? -1.523 -16.889 -0.742 1.00 88.12 87 ARG A C 1
ATOM 642 O O . ARG A 1 87 ? -2.630 -17.410 -0.773 1.00 88.12 87 ARG A O 1
ATOM 649 N N . GLU A 1 88 ? -1.345 -15.585 -0.559 1.00 90.25 88 GLU A N 1
ATOM 650 C CA . GLU A 1 88 ? -2.433 -14.643 -0.271 1.00 90.25 88 GLU A CA 1
ATOM 651 C C . GLU A 1 88 ? -2.219 -13.314 -0.996 1.00 90.25 88 GLU A C 1
ATOM 653 O O . GLU A 1 88 ? -1.104 -12.798 -1.048 1.00 90.25 88 GLU A O 1
ATOM 658 N N . SER A 1 89 ? -3.288 -12.706 -1.489 1.00 94.94 89 SER A N 1
ATOM 659 C CA . SER A 1 89 ? -3.235 -11.366 -2.070 1.00 94.94 89 SER A CA 1
ATOM 660 C C . SER A 1 89 ? -3.985 -10.370 -1.200 1.00 94.94 89 SER A C 1
ATOM 662 O O . SER A 1 89 ? -4.835 -10.736 -0.388 1.00 94.94 89 SER A O 1
ATOM 664 N N . PHE A 1 90 ? -3.735 -9.089 -1.423 1.00 95.56 90 PHE A N 1
ATOM 665 C CA . PHE A 1 90 ? -4.586 -8.020 -0.939 1.00 95.56 90 PHE A CA 1
ATOM 666 C C . PHE A 1 90 ? -4.692 -6.902 -1.970 1.00 95.56 90 PHE A C 1
ATOM 668 O O . PHE A 1 90 ? -3.837 -6.740 -2.838 1.00 95.56 90 PHE A O 1
ATOM 675 N N . VAL A 1 91 ? -5.757 -6.126 -1.847 1.00 95.56 91 VAL A N 1
ATOM 676 C CA . VAL A 1 91 ? -5.970 -4.885 -2.582 1.00 95.56 91 VAL A CA 1
ATOM 677 C C . VAL A 1 91 ? -6.083 -3.743 -1.585 1.00 95.56 91 VAL A C 1
ATOM 679 O O . VAL A 1 91 ? -6.532 -3.933 -0.447 1.00 95.56 91 VAL A O 1
ATOM 682 N N . VAL A 1 92 ? -5.662 -2.560 -2.013 1.00 95.06 92 VAL A N 1
ATOM 683 C CA . VAL A 1 92 ? -5.759 -1.336 -1.219 1.00 95.06 92 VAL A CA 1
ATOM 684 C C . VAL A 1 92 ? -6.704 -0.376 -1.920 1.00 95.06 92 VAL A C 1
ATOM 686 O O . VAL A 1 92 ? -6.737 -0.284 -3.144 1.00 95.06 92 VAL A O 1
ATOM 689 N N . SER A 1 93 ? -7.512 0.327 -1.142 1.00 94.94 93 SER A N 1
ATOM 690 C CA . SER A 1 93 ? -8.418 1.357 -1.635 1.00 94.94 93 SER A CA 1
ATOM 691 C C . SER A 1 93 ? -8.466 2.515 -0.645 1.00 94.94 93 SER A C 1
ATOM 693 O O . SER A 1 93 ? -8.151 2.358 0.539 1.00 94.94 93 SER A O 1
ATOM 695 N N . GLY A 1 94 ? -8.867 3.697 -1.114 1.00 90.75 94 GLY A N 1
ATOM 696 C CA . GLY A 1 94 ? -9.116 4.827 -0.222 1.00 90.75 94 GLY A CA 1
ATOM 697 C C . GLY A 1 94 ? -10.225 4.486 0.766 1.00 90.75 94 GLY A C 1
ATOM 698 O O . GLY A 1 94 ? -11.218 3.852 0.398 1.00 90.75 94 GLY A O 1
ATOM 699 N N . THR A 1 95 ? -10.090 4.905 2.028 1.00 85.69 95 THR A N 1
ATOM 700 C CA . THR A 1 95 ? -11.248 4.843 2.923 1.00 85.69 95 THR A CA 1
ATOM 701 C C . THR A 1 95 ? -12.295 5.788 2.354 1.00 85.69 95 THR A C 1
ATOM 703 O O . THR A 1 95 ? -12.087 7.003 2.386 1.00 85.69 95 THR A O 1
ATOM 706 N N . LYS A 1 96 ? -13.432 5.272 1.873 1.00 67.38 96 LYS A N 1
ATOM 707 C CA . LYS A 1 96 ? -14.649 6.083 1.842 1.00 67.38 96 LYS A CA 1
ATOM 708 C C . LYS A 1 96 ? -14.945 6.410 3.300 1.00 67.38 96 LYS A C 1
ATOM 710 O O . LYS A 1 96 ? -15.570 5.627 4.007 1.00 67.38 96 LYS A O 1
ATOM 715 N N . GLN A 1 97 ? -14.431 7.539 3.782 1.00 56.34 97 GLN A N 1
ATOM 716 C CA . GLN A 1 97 ? -15.021 8.172 4.946 1.00 56.34 97 GLN A CA 1
ATOM 717 C C . GLN A 1 97 ? -16.487 8.332 4.549 1.00 56.34 97 GLN A C 1
ATOM 719 O O . GLN A 1 97 ? -16.780 9.071 3.609 1.00 56.34 97 GLN A O 1
ATOM 724 N N . GLN A 1 98 ? -17.405 7.618 5.197 1.00 54.53 98 GLN A N 1
ATOM 725 C CA . GLN A 1 98 ? -18.802 8.031 5.190 1.00 54.53 98 GLN A CA 1
ATOM 726 C C . GLN A 1 98 ? -18.858 9.333 5.987 1.00 54.53 98 GLN A C 1
ATOM 728 O O . GLN A 1 98 ? -19.251 9.374 7.149 1.00 54.53 98 GLN A O 1
ATOM 733 N N . LYS A 1 99 ? -18.331 10.404 5.389 1.00 50.16 99 LYS A N 1
ATOM 734 C CA . LYS A 1 99 ? -18.440 11.754 5.898 1.00 50.16 99 LYS A CA 1
ATOM 735 C C . LYS A 1 99 ? -19.878 12.153 5.600 1.00 50.16 99 LYS A C 1
ATOM 737 O O . LYS A 1 99 ? -20.174 12.666 4.531 1.00 50.16 99 LYS A O 1
ATOM 742 N N . GLY A 1 100 ? -20.752 11.808 6.538 1.00 55.06 100 GLY A N 1
ATOM 743 C CA . GLY A 1 100 ? -22.151 12.193 6.539 1.00 55.06 100 GLY A CA 1
ATOM 744 C C . GLY A 1 100 ? -23.071 11.220 5.806 1.00 55.06 100 GLY A C 1
ATOM 745 O O . GLY A 1 100 ? -23.482 11.482 4.684 1.00 55.06 100 GLY A O 1
ATOM 746 N N . ILE A 1 101 ? -23.571 10.215 6.528 1.00 51.84 101 ILE A N 1
ATOM 747 C CA . ILE A 1 101 ? -25.034 10.139 6.617 1.00 51.84 101 ILE A CA 1
ATOM 748 C C . ILE A 1 101 ? -25.423 11.179 7.673 1.00 51.84 101 ILE A C 1
ATOM 750 O O . ILE A 1 101 ? -25.748 10.860 8.813 1.00 51.84 101 ILE A O 1
ATOM 754 N N . THR A 1 102 ? -25.282 12.457 7.321 1.00 59.62 102 THR A N 1
ATOM 755 C CA . THR A 1 102 ? -26.001 13.510 8.023 1.00 59.62 102 THR A CA 1
ATOM 756 C C . THR A 1 102 ? -27.404 13.394 7.466 1.00 59.62 102 THR A C 1
ATOM 758 O O . THR A 1 102 ? -27.698 13.951 6.411 1.00 59.62 102 THR A O 1
ATOM 761 N N . TYR A 1 103 ? -28.249 12.594 8.120 1.00 61.12 103 TYR A N 1
ATOM 762 C CA . TYR A 1 103 ? -29.684 12.771 7.944 1.00 61.12 103 TYR A CA 1
ATOM 763 C C . TYR A 1 103 ? -29.946 14.260 8.181 1.00 61.12 103 TYR A C 1
ATOM 765 O O . TYR A 1 103 ? -29.466 14.781 9.194 1.00 61.12 103 TYR A O 1
ATOM 773 N N . PRO A 1 104 ? -30.619 14.984 7.274 1.00 60.94 104 PRO A N 1
ATOM 774 C CA . PRO A 1 104 ? -31.084 16.303 7.643 1.00 60.94 104 PRO A CA 1
ATOM 775 C C . PRO A 1 104 ? -31.936 16.120 8.904 1.00 60.94 104 PRO A C 1
ATOM 777 O O . PRO A 1 104 ? -32.952 15.433 8.870 1.00 60.94 104 PRO A O 1
ATOM 780 N N . SER A 1 105 ? -31.547 16.744 10.019 1.00 56.47 105 SER A N 1
ATOM 781 C CA . SER A 1 105 ? -32.406 16.876 11.211 1.00 56.47 105 SER A CA 1
ATOM 782 C C . SER A 1 105 ? -33.635 17.753 10.948 1.00 56.47 105 SER A C 1
ATOM 784 O O . SER A 1 105 ? -34.352 18.123 11.870 1.00 56.47 105 SER A O 1
ATOM 786 N N . ILE A 1 106 ? -33.892 18.073 9.685 1.00 61.47 106 ILE A N 1
ATOM 787 C CA . ILE A 1 106 ? -35.084 18.731 9.212 1.00 61.47 106 ILE A CA 1
ATOM 788 C C . ILE A 1 106 ? -35.944 17.669 8.511 1.00 61.47 106 ILE A C 1
ATOM 790 O O . ILE A 1 106 ? -36.129 17.610 7.301 1.00 61.47 106 ILE A O 1
ATOM 794 N N . LEU A 1 107 ? -36.566 16.827 9.338 1.00 54.38 107 LEU A N 1
ATOM 795 C CA . LEU A 1 107 ? -38.005 16.647 9.173 1.00 54.38 107 LEU A CA 1
ATOM 796 C C . LEU A 1 107 ? -38.614 18.015 9.515 1.00 54.38 107 LEU A C 1
ATOM 798 O O . LEU A 1 107 ? -39.091 18.254 10.622 1.00 54.38 107 LEU A O 1
ATOM 802 N N . GLU A 1 108 ? -38.468 18.963 8.585 1.00 52.88 108 GLU A N 1
ATOM 803 C CA . GLU A 1 108 ? -39.144 20.249 8.615 1.00 52.88 108 GLU A CA 1
ATOM 804 C C . GLU A 1 108 ? -40.613 19.901 8.454 1.00 52.88 108 GLU A C 1
ATOM 806 O O . GLU A 1 108 ? -41.101 19.607 7.366 1.00 52.88 108 GLU A O 1
ATOM 811 N N . PHE A 1 109 ? -41.255 19.716 9.600 1.00 51.84 109 PHE A N 1
ATOM 812 C CA . PHE A 1 109 ? -42.512 20.338 9.967 1.00 51.84 109 PHE A CA 1
ATOM 813 C C . PHE A 1 109 ? -43.171 21.118 8.814 1.00 51.84 109 PHE A C 1
ATOM 815 O O . PHE A 1 109 ? -43.275 22.340 8.846 1.00 51.84 109 PHE A O 1
ATOM 822 N N . LEU A 1 110 ? -43.642 20.415 7.784 1.00 56.22 110 LEU A N 1
ATOM 823 C CA . LEU A 1 110 ? -44.648 20.952 6.890 1.00 56.22 110 LEU A CA 1
ATOM 824 C C . LEU A 1 110 ? -45.947 20.916 7.699 1.00 56.22 110 LEU A C 1
ATOM 826 O O . LEU A 1 110 ? -46.408 19.818 8.028 1.00 56.22 110 LEU A O 1
ATOM 830 N N . PRO A 1 111 ? -46.532 22.069 8.078 1.00 45.44 111 PRO A N 1
ATOM 831 C CA . PRO A 1 111 ? -47.832 22.073 8.720 1.00 45.44 111 PRO A CA 1
ATOM 832 C C . PRO A 1 111 ? -48.811 21.361 7.794 1.00 45.44 111 PRO A C 1
ATOM 834 O O . PRO A 1 111 ? -48.962 21.718 6.622 1.00 45.44 111 PRO A O 1
ATOM 837 N N . SER A 1 112 ? -49.444 20.324 8.338 1.00 41.69 112 SER A N 1
ATOM 838 C CA . SER A 1 112 ? -50.502 19.558 7.703 1.00 41.69 112 SER A CA 1
ATOM 839 C C . SER A 1 112 ? -51.512 20.518 7.088 1.00 41.69 112 SER A C 1
ATOM 841 O O . SER A 1 112 ? -52.316 21.130 7.795 1.00 41.69 112 SER A O 1
ATOM 843 N N . ARG A 1 113 ? -51.492 20.658 5.757 1.00 53.94 113 ARG A N 1
ATOM 844 C CA . ARG A 1 113 ? -52.647 21.207 5.057 1.00 53.94 113 ARG A CA 1
ATOM 845 C C . ARG A 1 113 ? -53.820 20.321 5.423 1.00 53.94 113 ARG A C 1
ATOM 847 O O . ARG A 1 113 ? -53.808 19.116 5.177 1.00 53.94 113 ARG A O 1
ATOM 854 N N . THR A 1 114 ? -54.799 20.955 6.056 1.00 47.22 114 THR A N 1
ATOM 855 C CA . THR A 1 114 ? -56.073 20.364 6.425 1.00 47.22 114 THR A CA 1
ATOM 856 C C . THR A 1 114 ? -56.612 19.593 5.224 1.00 47.22 114 THR A C 1
ATOM 858 O O . THR A 1 114 ? -56.861 20.144 4.156 1.00 47.22 114 THR A O 1
ATOM 861 N N . SER A 1 115 ? -56.715 18.282 5.375 1.00 42.19 115 SER A N 1
ATOM 862 C CA . SER A 1 115 ? -57.500 17.425 4.501 1.00 42.19 115 SER A CA 1
ATOM 863 C C . SER A 1 115 ? -58.205 16.464 5.429 1.00 42.19 115 SER A C 1
ATOM 865 O O . SER A 1 115 ? -57.659 15.467 5.889 1.00 42.19 115 SER A O 1
ATOM 867 N N . ARG A 1 116 ? -59.415 16.883 5.783 1.00 52.91 116 ARG A N 1
ATOM 868 C CA . ARG A 1 116 ? -60.431 16.134 6.508 1.00 52.91 116 ARG A CA 1
ATOM 869 C C . ARG A 1 116 ? -60.538 14.734 5.892 1.00 52.91 116 ARG A C 1
ATOM 871 O O . ARG A 1 116 ? -61.132 14.596 4.829 1.00 52.91 116 ARG A O 1
ATOM 878 N N . ILE A 1 117 ? -59.991 13.711 6.549 1.00 50.56 117 ILE A N 1
ATOM 879 C CA . ILE A 1 117 ? -60.304 12.313 6.240 1.00 50.56 117 ILE A CA 1
ATOM 880 C C . ILE A 1 117 ? -60.698 11.587 7.524 1.00 50.56 117 ILE A C 1
ATOM 882 O O . ILE A 1 117 ? -60.157 11.782 8.607 1.00 50.56 117 ILE A O 1
ATOM 886 N N . ARG A 1 118 ? -61.768 10.834 7.328 1.00 47.47 118 ARG A N 1
ATOM 887 C CA . ARG A 1 118 ? -62.716 10.228 8.245 1.00 47.47 118 ARG A CA 1
ATOM 888 C C . ARG A 1 118 ? -62.098 9.053 9.013 1.00 47.47 118 ARG A C 1
ATOM 890 O O . ARG A 1 118 ? -61.309 8.291 8.471 1.00 47.47 118 ARG A O 1
ATOM 897 N N . THR A 1 119 ? -62.511 8.967 10.272 1.00 44.00 119 THR A N 1
ATOM 898 C CA . THR A 1 119 ? -62.409 7.874 11.251 1.00 44.00 119 THR A CA 1
ATOM 899 C C . THR A 1 119 ? -62.082 6.467 10.731 1.00 44.00 119 THR A C 1
ATOM 901 O O . THR A 1 119 ? -62.769 5.932 9.866 1.00 44.00 119 THR A O 1
ATOM 904 N N . GLY A 1 120 ? -61.133 5.812 11.410 1.00 38.56 120 GLY A N 1
ATOM 905 C CA . GLY A 1 120 ? -60.939 4.363 11.373 1.00 38.56 120 GLY A CA 1
ATOM 906 C C . GLY A 1 120 ? -59.961 3.901 12.453 1.00 38.56 120 GLY A C 1
ATOM 907 O O . GLY A 1 120 ? -58.753 3.998 12.279 1.00 38.56 120 GLY A O 1
ATOM 908 N N . HIS A 1 121 ? -60.497 3.436 13.584 1.00 51.28 121 HIS A N 1
ATOM 909 C CA . HIS A 1 121 ? -59.778 2.685 14.617 1.00 51.28 121 HIS A CA 1
ATOM 910 C C . HIS A 1 121 ? -59.028 1.497 14.003 1.00 51.28 121 HIS A C 1
ATOM 912 O O . HIS A 1 121 ? -59.655 0.767 13.250 1.00 51.28 121 HIS A O 1
ATOM 918 N N . PHE A 1 122 ?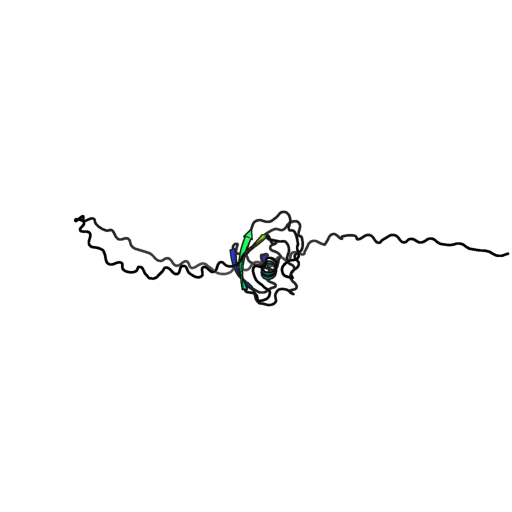 -57.781 1.225 14.403 1.00 38.59 122 PHE A N 1
ATOM 919 C CA . PHE A 1 122 ? -57.297 -0.150 14.595 1.00 38.59 122 PHE A CA 1
ATOM 920 C C . PHE A 1 122 ? -56.030 -0.173 15.467 1.00 38.59 122 PHE A C 1
ATOM 922 O O . PHE A 1 122 ? -55.222 0.751 15.468 1.00 38.59 122 PHE A O 1
ATOM 929 N N . LEU A 1 123 ? -55.953 -1.209 16.294 1.00 40.59 123 LEU A N 1
ATOM 930 C CA . LEU A 1 123 ? -55.190 -1.325 17.536 1.00 40.59 123 LEU A CA 1
ATOM 931 C C . LEU A 1 123 ? -53.710 -1.708 17.329 1.00 40.59 123 LEU A C 1
ATOM 933 O O . LEU A 1 123 ? -53.362 -2.374 16.358 1.00 40.59 123 LEU A O 1
ATOM 937 N N . SER A 1 124 ? -52.865 -1.334 18.301 1.00 42.91 124 SER A N 1
ATOM 938 C CA . SER A 1 124 ? -51.459 -1.754 18.465 1.00 42.91 124 SER A CA 1
ATOM 939 C C . SER A 1 124 ? -51.274 -3.279 18.525 1.00 42.91 124 SER A C 1
ATOM 941 O O . SER A 1 124 ? -52.212 -4.005 18.859 1.00 42.91 124 SER A O 1
ATOM 943 N N . PRO A 1 125 ? -50.021 -3.765 18.411 1.00 48.72 125 PRO A N 1
ATOM 944 C CA . PRO A 1 125 ? -49.394 -4.277 19.637 1.00 48.72 125 PRO A CA 1
ATOM 945 C C . PRO A 1 125 ? -47.890 -3.981 19.819 1.00 48.72 125 PRO A C 1
ATOM 947 O O . PRO A 1 125 ? -47.118 -3.817 18.880 1.00 48.72 125 PRO A O 1
ATOM 950 N N . ARG A 1 126 ? -47.501 -3.954 21.104 1.00 49.06 126 ARG A N 1
ATOM 951 C CA . ARG A 1 126 ? -46.137 -3.915 21.670 1.00 49.06 126 ARG A CA 1
ATOM 952 C C . ARG A 1 126 ? -45.390 -5.240 21.475 1.00 49.06 126 ARG A C 1
ATOM 954 O O . ARG A 1 126 ? -45.976 -6.258 21.815 1.00 49.06 126 ARG A O 1
ATOM 961 N N . LEU A 1 127 ? -44.074 -5.205 21.232 1.00 48.81 127 LEU A N 1
ATOM 962 C CA . LEU A 1 127 ? -43.071 -6.203 21.684 1.00 48.81 127 LEU A CA 1
ATOM 963 C C . LEU A 1 127 ? -41.707 -5.470 21.779 1.00 48.81 127 LEU A C 1
ATOM 965 O O . LEU A 1 127 ? -41.301 -4.864 20.799 1.00 48.81 127 LEU A O 1
ATOM 969 N N . ARG A 1 128 ? -41.076 -5.201 22.936 1.00 39.00 128 ARG A N 1
ATOM 970 C CA . ARG A 1 128 ? -40.503 -6.018 24.037 1.00 39.00 128 ARG A CA 1
ATOM 971 C C . ARG A 1 128 ? -39.143 -6.660 23.689 1.00 39.00 128 ARG A C 1
ATOM 973 O O . ARG A 1 128 ? -39.121 -7.621 22.939 1.00 39.00 128 ARG A O 1
ATOM 980 N N . GLY A 1 129 ? -38.086 -6.193 24.380 1.00 38.25 129 GLY A N 1
ATOM 981 C CA . GLY A 1 129 ? -36.803 -6.889 24.639 1.00 38.25 129 GLY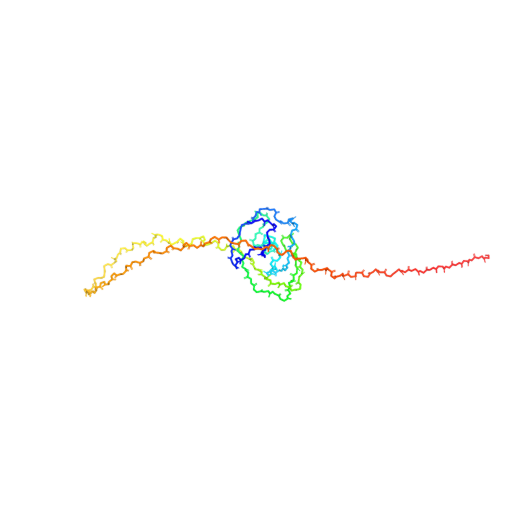 A CA 1
ATOM 982 C C . GLY A 1 129 ? -35.871 -7.027 23.423 1.00 38.25 129 GLY A C 1
ATOM 983 O O . GLY A 1 129 ? -36.341 -7.072 22.306 1.00 38.25 129 GLY A O 1
ATOM 984 N N . GLN A 1 130 ? -34.542 -7.113 23.514 1.00 42.94 130 GLN A N 1
ATOM 985 C CA . GLN A 1 130 ? -33.663 -7.397 24.644 1.00 42.94 130 GLN A CA 1
ATOM 986 C C . GLN A 1 130 ? -32.205 -7.144 24.202 1.00 42.94 130 GLN A C 1
ATOM 988 O O . GLN A 1 130 ? -31.831 -7.446 23.072 1.00 42.94 130 GLN A O 1
ATOM 993 N N . GLN A 1 131 ? -31.392 -6.579 25.094 1.00 46.00 131 GLN A N 1
ATOM 994 C CA . GLN A 1 131 ? -29.946 -6.397 24.928 1.00 46.00 131 GLN A CA 1
ATOM 995 C C . GLN A 1 131 ? -29.233 -7.752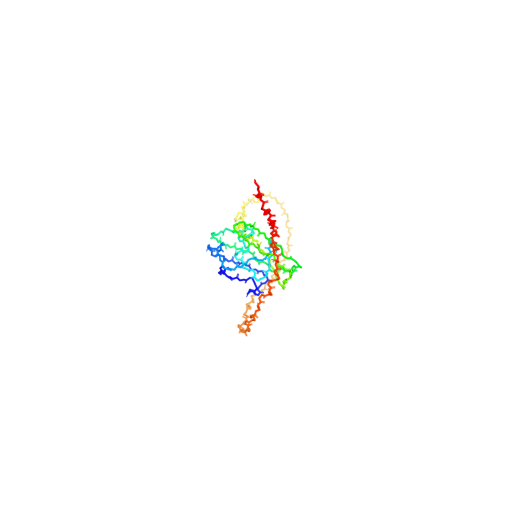 25.045 1.00 46.00 131 GLN A C 1
ATOM 997 O O . GLN A 1 131 ? -29.613 -8.569 25.884 1.00 46.00 131 GLN A O 1
ATOM 1002 N N . SER A 1 132 ? -28.176 -7.987 24.268 1.00 43.06 132 SER A N 1
ATOM 1003 C CA . SER A 1 132 ? -27.231 -9.079 24.539 1.00 43.06 132 SER A CA 1
ATOM 1004 C C . SER A 1 132 ? -25.806 -8.631 24.236 1.00 43.06 132 SER A C 1
ATOM 1006 O O . SER A 1 132 ? -25.407 -8.437 23.091 1.00 43.06 132 SER A O 1
ATOM 1008 N N . ALA A 1 133 ? -25.052 -8.448 25.318 1.00 50.56 133 ALA A N 1
ATOM 1009 C CA . ALA A 1 133 ? -23.610 -8.320 25.321 1.00 50.56 133 ALA A CA 1
ATOM 1010 C C . ALA A 1 133 ? -22.973 -9.648 24.894 1.00 50.56 133 ALA A C 1
ATOM 1012 O O . ALA A 1 133 ? -23.295 -10.693 25.458 1.00 50.56 133 ALA A O 1
ATOM 1013 N N . PHE A 1 134 ? -22.022 -9.600 23.962 1.00 43.69 134 PHE A N 1
ATOM 1014 C CA . PHE A 1 134 ? -21.137 -10.726 23.680 1.00 43.69 134 PHE A CA 1
ATOM 1015 C C . PHE A 1 134 ? -19.719 -10.388 24.129 1.00 43.69 134 PHE A C 1
ATOM 1017 O O . PHE A 1 134 ? -18.964 -9.675 23.472 1.00 43.69 134 PHE A O 1
ATOM 1024 N N . ARG A 1 135 ? -19.396 -10.917 25.311 1.00 46.56 135 ARG A N 1
ATOM 1025 C CA . ARG A 1 135 ? -18.042 -11.159 25.805 1.00 46.56 135 ARG A CA 1
ATOM 1026 C C . ARG A 1 135 ? -17.478 -12.344 25.015 1.00 46.56 135 ARG A C 1
ATOM 1028 O O . ARG A 1 135 ? -18.128 -13.383 24.947 1.00 46.56 135 ARG A O 1
ATOM 1035 N N . GLY A 1 136 ? -16.283 -12.199 24.451 1.00 43.34 136 GLY A N 1
ATOM 1036 C CA . GLY A 1 136 ? -15.549 -13.275 23.780 1.00 43.34 136 GLY A CA 1
ATOM 1037 C C . GLY A 1 136 ? -14.045 -13.165 24.055 1.00 43.34 136 GLY A C 1
ATOM 1038 O O . GLY A 1 136 ? -13.583 -12.066 24.361 1.00 43.34 136 GLY A O 1
ATOM 1039 N N . PRO A 1 137 ? -13.301 -14.287 24.051 1.00 41.59 137 PRO A N 1
ATOM 1040 C CA . PRO A 1 137 ? -12.257 -14.529 25.038 1.00 41.59 137 PRO A CA 1
ATOM 1041 C C . PRO A 1 137 ? -10.821 -14.321 24.538 1.00 41.59 137 PRO A C 1
ATOM 1043 O O . PRO A 1 137 ? -10.546 -14.028 23.377 1.00 41.59 137 PRO A O 1
ATOM 1046 N N . ALA A 1 138 ? -9.933 -14.474 25.514 1.00 41.41 138 ALA A N 1
ATOM 1047 C CA . ALA A 1 138 ? -8.498 -14.295 25.524 1.00 41.41 138 ALA A CA 1
ATOM 1048 C C . ALA A 1 138 ? -7.692 -15.042 24.442 1.00 41.41 138 ALA A C 1
ATOM 1050 O O . ALA A 1 138 ? -7.946 -16.194 24.098 1.00 41.41 138 ALA A O 1
ATOM 1051 N N . MET A 1 139 ? -6.659 -14.320 24.004 1.00 47.22 139 MET A N 1
ATOM 1052 C CA . MET A 1 139 ? -5.355 -14.722 23.482 1.00 47.22 139 MET A CA 1
ATOM 1053 C C . MET A 1 139 ? -4.939 -16.186 23.695 1.00 47.22 139 MET A C 1
ATOM 1055 O O . MET A 1 139 ? -4.829 -16.666 24.819 1.00 47.22 139 MET A O 1
ATOM 1059 N N . SER A 1 140 ? -4.563 -16.843 22.598 1.00 36.75 140 SER A N 1
ATOM 1060 C CA . SER A 1 140 ? -3.597 -17.945 22.616 1.00 36.75 140 SER A CA 1
ATOM 1061 C C . SER A 1 140 ? -2.614 -17.820 21.443 1.00 36.75 140 SER A C 1
ATOM 1063 O O . SER A 1 140 ? -2.937 -17.951 20.262 1.00 36.75 140 SER A O 1
ATOM 1065 N N . GLU A 1 141 ? -1.414 -17.441 21.859 1.00 44.44 141 GLU A N 1
ATOM 1066 C CA . GLU A 1 141 ? -0.073 -17.565 21.291 1.00 44.44 141 GLU A CA 1
ATOM 1067 C C . GLU A 1 141 ? 0.144 -18.771 20.363 1.00 44.44 141 GLU A C 1
ATOM 1069 O O . GLU A 1 141 ? -0.017 -19.884 20.830 1.00 44.44 141 GLU A O 1
ATOM 1074 N N . PHE A 1 142 ? 0.582 -18.583 19.105 1.00 43.62 142 PHE A N 1
ATOM 1075 C CA . PHE A 1 142 ? 1.229 -19.639 18.293 1.00 43.62 142 PHE A CA 1
ATOM 1076 C C . PHE A 1 142 ? 2.139 -19.037 17.193 1.00 43.62 142 PHE A C 1
ATOM 1078 O O . PHE A 1 142 ? 1.892 -17.916 16.736 1.00 43.62 142 PHE A O 1
ATOM 1085 N N . PRO A 1 143 ? 3.213 -19.747 16.788 1.00 43.41 143 PRO A N 1
ATOM 1086 C CA . PRO A 1 143 ? 4.543 -19.172 16.585 1.00 43.41 143 PRO A CA 1
ATOM 1087 C C . PRO A 1 143 ? 4.813 -18.630 15.175 1.00 43.41 143 PRO A C 1
ATOM 1089 O O . PRO A 1 143 ? 4.235 -19.068 14.178 1.00 43.41 143 PRO A O 1
ATOM 1092 N N . ASN A 1 144 ? 5.767 -17.694 15.112 1.00 41.88 144 ASN A N 1
ATOM 1093 C CA . ASN A 1 144 ? 6.411 -17.216 13.890 1.00 41.88 144 ASN A CA 1
ATOM 1094 C C . ASN A 1 144 ? 6.943 -18.401 13.072 1.00 41.88 144 ASN A C 1
ATOM 1096 O O . ASN A 1 144 ? 7.807 -19.140 13.539 1.00 41.88 144 ASN A O 1
ATOM 1100 N N . ARG A 1 145 ? 6.474 -18.554 11.830 1.00 44.22 145 ARG A N 1
ATOM 1101 C CA . ARG A 1 145 ? 7.211 -19.317 10.820 1.00 44.22 145 ARG A CA 1
ATOM 1102 C C . ARG A 1 145 ? 7.920 -18.330 9.912 1.00 44.22 145 ARG A C 1
ATOM 1104 O O . ARG A 1 145 ? 7.320 -17.775 8.992 1.00 44.22 145 ARG A O 1
ATOM 1111 N N . ASP A 1 146 ? 9.196 -18.128 10.226 1.00 41.34 146 ASP A N 1
ATOM 1112 C CA . ASP A 1 146 ? 10.230 -17.775 9.262 1.00 41.34 146 ASP A CA 1
ATOM 1113 C C . ASP A 1 146 ? 10.008 -18.568 7.974 1.00 41.34 146 ASP A C 1
ATOM 1115 O O . ASP A 1 146 ? 9.915 -19.798 7.994 1.00 41.34 146 ASP A O 1
ATOM 1119 N N . TYR A 1 147 ? 9.881 -17.867 6.852 1.00 45.72 147 TYR A N 1
ATOM 1120 C CA . TYR A 1 147 ? 9.985 -18.509 5.552 1.00 45.72 147 TYR A CA 1
ATOM 1121 C C . TYR A 1 147 ? 10.801 -17.627 4.622 1.00 45.72 147 TYR A C 1
ATOM 1123 O O . TYR A 1 147 ? 10.369 -16.553 4.193 1.00 45.72 147 TYR A O 1
ATOM 1131 N N . SER A 1 148 ? 12.012 -18.117 4.375 1.00 39.12 148 SER A N 1
ATOM 1132 C CA . SER A 1 148 ? 13.015 -17.571 3.481 1.00 39.12 148 SER A CA 1
ATOM 1133 C C . SER A 1 148 ? 12.457 -17.339 2.073 1.00 39.12 148 SER A C 1
ATOM 1135 O O . SER A 1 148 ? 11.668 -18.152 1.576 1.00 39.12 148 SER A O 1
ATOM 1137 N N . PRO A 1 149 ? 12.869 -16.252 1.402 1.00 50.31 149 PRO A N 1
ATOM 1138 C CA . PRO A 1 149 ? 12.527 -16.024 0.006 1.00 50.31 149 PRO A CA 1
ATOM 1139 C C . PRO A 1 149 ? 13.173 -17.104 -0.884 1.00 50.31 149 PRO A C 1
ATOM 1141 O O . PRO A 1 149 ? 14.306 -17.510 -0.620 1.00 50.31 149 PRO A O 1
ATOM 1144 N N . PRO A 1 150 ? 12.497 -17.570 -1.950 1.00 44.16 150 PRO A N 1
ATOM 1145 C CA . PRO A 1 150 ? 13.137 -18.413 -2.947 1.00 44.16 150 PRO A CA 1
ATOM 1146 C C . PRO A 1 150 ? 14.220 -17.607 -3.675 1.00 44.16 150 PRO A C 1
ATOM 1148 O O . PRO A 1 150 ? 14.008 -16.456 -4.061 1.00 44.16 150 PRO A O 1
ATOM 1151 N N . HIS A 1 151 ? 15.388 -18.230 -3.824 1.00 39.44 151 HIS A N 1
ATOM 1152 C CA . HIS A 1 151 ? 16.552 -17.683 -4.507 1.00 39.44 151 HIS A CA 1
ATOM 1153 C C . HIS A 1 151 ? 16.192 -17.137 -5.893 1.00 39.44 151 HIS A C 1
ATOM 1155 O O . HIS A 1 151 ? 15.514 -17.790 -6.688 1.00 39.44 151 HIS A O 1
ATOM 1161 N N . ALA A 1 152 ? 16.677 -15.927 -6.168 1.00 42.91 152 ALA A N 1
ATOM 1162 C CA . ALA A 1 152 ? 16.615 -15.295 -7.471 1.00 42.91 152 ALA A CA 1
ATOM 1163 C C . ALA A 1 152 ? 17.333 -16.169 -8.513 1.00 42.91 152 ALA A C 1
ATOM 1165 O O . ALA A 1 152 ? 18.546 -16.363 -8.444 1.00 42.91 152 ALA A O 1
ATOM 1166 N N . GLY A 1 153 ? 16.581 -16.683 -9.487 1.00 38.06 153 GLY A N 1
ATOM 1167 C CA . GLY A 1 153 ? 17.145 -17.194 -10.731 1.00 38.06 153 GLY A CA 1
ATOM 1168 C C . GLY A 1 153 ? 17.808 -16.041 -11.482 1.00 38.06 153 GLY A C 1
ATOM 1169 O O . GLY A 1 153 ? 17.163 -15.036 -11.779 1.00 38.06 153 GLY A O 1
ATOM 1170 N N . GLY A 1 154 ? 19.112 -16.166 -11.716 1.00 34.91 154 GLY A N 1
ATOM 1171 C CA . GLY A 1 154 ? 19.937 -15.141 -12.338 1.00 34.91 154 GLY A CA 1
ATOM 1172 C C . GLY A 1 154 ? 19.530 -14.848 -13.779 1.00 34.91 154 GLY A C 1
ATOM 1173 O O . GLY A 1 154 ? 19.487 -15.740 -14.623 1.00 34.91 154 GLY A O 1
ATOM 1174 N N . HIS A 1 155 ? 19.321 -13.569 -14.081 1.00 45.41 155 HIS A N 1
ATOM 1175 C CA . HIS A 1 155 ? 19.437 -13.079 -15.447 1.00 45.41 155 HIS A CA 1
ATOM 1176 C C . HIS A 1 155 ? 20.932 -12.956 -15.769 1.00 45.41 155 HIS A C 1
ATOM 1178 O O . HIS A 1 155 ? 21.600 -12.004 -15.372 1.00 45.41 155 HIS A O 1
ATOM 1184 N N . HIS A 1 156 ? 21.472 -13.967 -16.451 1.00 44.47 156 HIS A N 1
ATOM 1185 C CA . HIS A 1 156 ? 22.774 -13.904 -17.109 1.00 44.47 156 HIS A CA 1
ATOM 1186 C C . HIS A 1 156 ? 22.698 -12.858 -18.235 1.00 44.47 156 HIS A C 1
ATOM 1188 O O . HIS A 1 156 ? 22.191 -13.131 -19.324 1.00 44.47 156 HIS A O 1
ATOM 1194 N N . GLN A 1 157 ? 23.190 -11.646 -17.979 1.00 44.84 157 GLN A N 1
ATOM 1195 C CA . GLN A 1 157 ? 23.534 -10.701 -19.037 1.00 44.84 157 GLN A CA 1
ATOM 1196 C C . GLN A 1 157 ? 24.880 -11.168 -19.620 1.00 44.84 157 GLN A C 1
ATOM 1198 O O . GLN A 1 157 ? 25.915 -11.063 -18.966 1.00 44.84 157 GLN A O 1
ATOM 1203 N N . LYS A 1 158 ? 24.855 -11.767 -20.818 1.00 43.78 158 LYS A N 1
ATOM 1204 C CA . LYS A 1 158 ? 26.060 -12.177 -21.560 1.00 43.78 158 LYS A CA 1
ATOM 1205 C C . LYS A 1 158 ? 27.014 -10.979 -21.742 1.00 43.78 158 LYS A C 1
ATOM 1207 O O . LYS A 1 158 ? 26.532 -9.923 -22.158 1.00 43.78 158 LYS A O 1
ATOM 1212 N N . PRO A 1 159 ? 28.334 -11.116 -21.516 1.00 50.56 159 PRO A N 1
ATOM 1213 C CA . PRO A 1 159 ? 29.293 -10.104 -21.942 1.00 50.56 159 PRO A CA 1
ATOM 1214 C C . PRO A 1 159 ? 29.439 -10.113 -23.470 1.00 50.56 159 PRO A C 1
ATOM 1216 O O . PRO A 1 159 ? 29.484 -11.170 -24.104 1.00 50.56 159 PRO A O 1
ATOM 1219 N N . ALA A 1 160 ? 29.487 -8.913 -24.050 1.00 51.12 160 ALA A N 1
ATOM 1220 C CA . ALA A 1 160 ? 29.797 -8.686 -25.453 1.00 51.12 160 ALA A CA 1
ATOM 1221 C C . ALA A 1 160 ? 31.189 -9.245 -25.787 1.00 51.12 160 ALA A C 1
ATOM 1223 O O . ALA A 1 160 ? 32.148 -9.087 -25.034 1.00 51.12 160 ALA A O 1
ATOM 1224 N N . ILE A 1 161 ? 31.259 -9.933 -26.919 1.00 54.16 161 ILE A N 1
ATOM 1225 C CA . ILE A 1 161 ? 32.423 -10.654 -27.421 1.00 54.16 161 ILE A CA 1
ATOM 1226 C C . ILE A 1 161 ? 33.471 -9.623 -27.864 1.00 54.16 161 ILE A C 1
ATOM 1228 O O . ILE A 1 161 ? 33.162 -8.706 -28.624 1.00 54.16 161 ILE A O 1
ATOM 1232 N N . ALA A 1 162 ? 34.699 -9.776 -27.371 1.00 47.50 162 ALA A N 1
ATOM 1233 C CA . ALA A 1 162 ? 35.856 -8.971 -27.732 1.00 47.50 162 ALA A CA 1
ATOM 1234 C C . ALA A 1 162 ? 36.186 -9.104 -29.230 1.00 47.50 162 ALA A C 1
ATOM 1236 O O . ALA A 1 162 ? 36.350 -10.212 -29.741 1.00 47.50 162 ALA A O 1
ATOM 1237 N N . VAL A 1 163 ? 36.331 -7.975 -29.929 1.00 53.34 163 VAL A N 1
ATOM 1238 C CA . VAL A 1 163 ? 36.961 -7.930 -31.254 1.00 53.34 163 VAL A CA 1
ATOM 1239 C C . VAL A 1 163 ? 38.455 -7.726 -31.034 1.00 53.34 163 VAL A C 1
ATOM 1241 O O . VAL A 1 163 ? 38.911 -6.617 -30.774 1.00 53.34 163 VAL A O 1
ATOM 1244 N N . GLN A 1 164 ? 39.217 -8.813 -31.127 1.00 44.25 164 GLN A N 1
ATOM 1245 C CA . GLN A 1 164 ? 40.674 -8.789 -31.163 1.00 44.25 164 GLN A CA 1
ATOM 1246 C C . GLN A 1 164 ? 41.104 -9.219 -32.566 1.00 44.25 164 GLN A C 1
ATOM 1248 O O . GLN A 1 164 ? 40.933 -10.377 -32.943 1.00 44.25 164 GLN A O 1
ATOM 1253 N N . ARG A 1 165 ? 41.656 -8.294 -33.356 1.00 54.94 165 ARG A N 1
ATOM 1254 C CA . ARG A 1 165 ? 42.417 -8.642 -34.560 1.00 54.94 165 ARG A CA 1
ATOM 1255 C C . ARG A 1 165 ? 43.847 -8.149 -34.373 1.00 54.94 165 ARG A C 1
ATOM 1257 O O . ARG A 1 165 ? 44.110 -6.953 -34.364 1.00 54.94 165 ARG A O 1
ATOM 1264 N N . MET A 1 166 ? 44.732 -9.111 -34.136 1.00 52.09 166 MET A N 1
ATOM 1265 C CA . MET A 1 166 ? 46.179 -8.951 -34.065 1.00 52.09 166 MET A CA 1
ATOM 1266 C C . MET A 1 166 ? 46.777 -8.763 -35.465 1.00 52.09 166 MET A C 1
ATOM 1268 O O . MET A 1 166 ? 46.388 -9.472 -36.389 1.00 52.09 166 MET A O 1
ATOM 1272 N N . GLY A 1 167 ? 47.788 -7.895 -35.551 1.00 41.44 167 GLY A N 1
ATOM 1273 C CA . GLY A 1 167 ? 49.049 -8.183 -36.241 1.00 41.44 167 GLY A CA 1
ATOM 1274 C C . GLY A 1 167 ? 49.127 -7.957 -37.753 1.00 41.44 167 GLY A C 1
ATOM 1275 O O . GLY A 1 167 ? 48.681 -8.784 -38.539 1.00 41.44 167 GLY A O 1
ATOM 1276 N N . SER A 1 168 ? 49.884 -6.932 -38.149 1.00 55.06 168 SER A N 1
ATOM 1277 C CA . SER A 1 168 ? 50.758 -7.015 -39.325 1.00 55.06 168 SER A CA 1
ATOM 1278 C C . SER A 1 168 ? 52.173 -6.602 -38.918 1.00 55.06 168 SER A C 1
ATOM 1280 O O . SER A 1 168 ? 52.421 -5.450 -38.563 1.00 55.06 168 SER A O 1
ATOM 1282 N N . LEU A 1 169 ? 53.075 -7.580 -38.928 1.00 53.84 169 LEU A N 1
ATOM 1283 C CA . LEU A 1 169 ? 54.523 -7.422 -38.840 1.00 53.84 169 LEU A CA 1
ATOM 1284 C C . LEU A 1 169 ? 55.082 -6.990 -40.205 1.00 53.84 169 LEU A C 1
ATOM 1286 O O . LEU A 1 169 ? 54.644 -7.512 -41.225 1.00 53.84 169 LEU A O 1
ATOM 1290 N N . GLY A 1 170 ? 56.115 -6.144 -40.177 1.00 42.22 170 GLY A N 1
ATOM 1291 C CA . GLY A 1 170 ? 57.263 -6.232 -41.086 1.00 42.22 170 GLY A CA 1
ATOM 1292 C C . GLY A 1 170 ? 57.161 -5.536 -42.445 1.00 42.22 170 GLY A C 1
ATOM 1293 O O . GLY A 1 170 ? 56.610 -6.083 -43.392 1.00 42.22 170 GLY A O 1
ATOM 1294 N N . ALA A 1 171 ? 57.847 -4.399 -42.573 1.00 54.78 171 ALA A N 1
ATOM 1295 C CA . ALA A 1 171 ? 58.426 -3.955 -43.837 1.00 54.78 171 ALA A CA 1
ATOM 1296 C C . ALA A 1 171 ? 59.853 -3.451 -43.568 1.00 54.78 171 ALA A C 1
ATOM 1298 O O . ALA A 1 171 ? 60.047 -2.396 -42.968 1.00 54.78 171 ALA A O 1
ATOM 1299 N N . SER A 1 172 ? 60.834 -4.253 -43.982 1.00 53.41 172 SER A N 1
ATOM 1300 C CA . SER A 1 172 ? 62.210 -3.838 -44.253 1.00 53.41 172 SER A CA 1
ATOM 1301 C C . SER A 1 172 ? 62.448 -4.024 -45.745 1.00 53.41 172 SER A C 1
ATOM 1303 O O . SER A 1 172 ? 62.242 -5.132 -46.242 1.00 53.41 172 SER A O 1
ATOM 1305 N N . LEU A 1 173 ? 62.870 -2.951 -46.412 1.00 48.66 173 LEU A N 1
ATOM 1306 C CA . LEU A 1 173 ? 63.847 -2.884 -47.505 1.00 48.66 173 LEU A CA 1
ATOM 1307 C C . LEU A 1 173 ? 64.182 -1.408 -47.740 1.00 48.66 173 LEU A C 1
ATOM 1309 O O . LEU A 1 173 ? 63.225 -0.607 -47.825 1.00 48.66 173 LEU A O 1
#